Protein AF-A0A968FXT7-F1 (afdb_monomer)

Radius of gyration: 15.61 Å; Cα contacts (8 Å, |Δi|>4): 52; chains: 1; bounding box: 38×19×40 Å

Foldseek 3Di:
DPDVCVVVVLVVLQVQLVVQLVQLVVVVDPVSVVSNVVSVVSNCVSVVPDPDVPPVVPPPPPD

Structure (mmCIF, N/CA/C/O backbone):
data_AF-A0A968FXT7-F1
#
_entry.id   AF-A0A968FXT7-F1
#
loop_
_atom_site.group_PDB
_atom_site.id
_atom_site.type_symbol
_atom_site.label_atom_id
_atom_site.label_alt_id
_atom_site.label_comp_id
_atom_site.label_asym_id
_atom_site.label_entity_id
_atom_site.label_seq_id
_atom_site.pdbx_PDB_ins_code
_atom_site.Cartn_x
_atom_site.Cartn_y
_atom_site.Cartn_z
_atom_site.occupancy
_atom_site.B_iso_or_equiv
_atom_site.auth_seq_id
_atom_site.auth_comp_id
_atom_site.auth_asym_id
_atom_site.auth_atom_id
_atom_site.pdbx_PDB_model_num
ATOM 1 N N . MET A 1 1 ? -26.231 0.901 14.013 1.00 38.00 1 MET A N 1
ATOM 2 C CA . MET A 1 1 ? -25.549 0.390 12.800 1.00 38.00 1 MET A CA 1
ATOM 3 C C . MET A 1 1 ? -24.115 0.907 12.783 1.00 38.00 1 MET A C 1
ATOM 5 O O . MET A 1 1 ? -23.843 1.952 12.202 1.00 38.00 1 MET A O 1
ATOM 9 N N . CYS A 1 2 ? -23.205 0.225 13.483 1.00 36.94 2 CYS A N 1
ATOM 10 C CA . CYS A 1 2 ? -21.793 0.6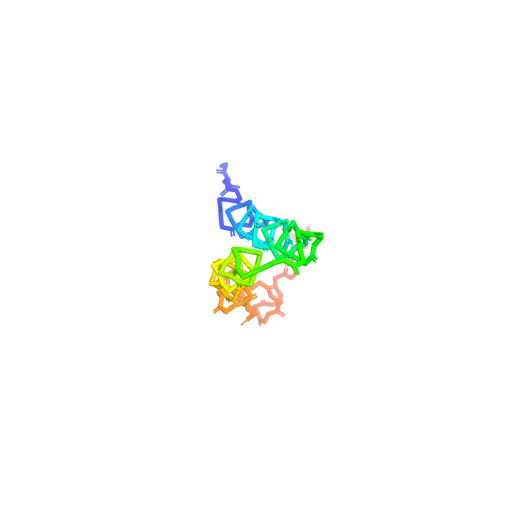12 13.541 1.00 36.94 2 CYS A CA 1
ATOM 11 C C . CYS A 1 2 ? -21.130 0.293 12.205 1.00 36.94 2 CYS A C 1
ATOM 13 O O . CYS A 1 2 ? -20.665 -0.816 11.955 1.00 36.94 2 CYS A O 1
ATOM 15 N N . LYS A 1 3 ? -21.159 1.269 11.303 1.00 44.97 3 LYS A N 1
ATOM 16 C CA . LYS A 1 3 ? -20.531 1.152 9.998 1.00 44.97 3 LYS A CA 1
ATOM 17 C C . LYS A 1 3 ? -19.024 1.122 10.244 1.00 44.97 3 LYS A C 1
ATOM 19 O O . LYS A 1 3 ? -18.459 2.035 10.837 1.00 44.97 3 LYS A O 1
ATOM 24 N N . ASN A 1 4 ? -18.403 0.025 9.833 1.00 54.94 4 ASN A N 1
ATOM 25 C CA . ASN A 1 4 ? -16.996 -0.341 9.992 1.00 54.94 4 ASN A CA 1
ATOM 26 C C . ASN A 1 4 ? -16.047 0.569 9.173 1.00 54.94 4 ASN A C 1
ATOM 28 O O . ASN A 1 4 ? -15.098 0.089 8.552 1.00 54.94 4 ASN A O 1
ATOM 32 N N . VAL A 1 5 ? -16.328 1.879 9.116 1.00 56.66 5 VAL A N 1
ATOM 33 C CA . VAL A 1 5 ? -15.690 2.851 8.214 1.00 56.66 5 VAL A CA 1
ATOM 34 C C . VAL A 1 5 ? -14.179 2.846 8.415 1.00 56.66 5 VAL A C 1
ATOM 36 O O . VAL A 1 5 ? -13.444 2.824 7.441 1.00 56.66 5 VAL A O 1
ATOM 39 N N . GLY A 1 6 ? -13.711 2.740 9.663 1.00 62.25 6 GLY A N 1
ATOM 40 C CA . GLY A 1 6 ? -12.280 2.720 9.972 1.00 62.25 6 GLY A CA 1
ATOM 41 C C . GLY A 1 6 ? -11.530 1.453 9.541 1.00 62.25 6 GLY A C 1
ATOM 42 O O . GLY A 1 6 ? -10.318 1.509 9.365 1.00 62.25 6 GLY A O 1
ATOM 43 N N . THR A 1 7 ? -12.210 0.318 9.367 1.00 66.06 7 THR A N 1
ATOM 44 C CA . THR A 1 7 ? -11.567 -0.941 8.945 1.00 66.06 7 THR A CA 1
ATOM 45 C C . THR A 1 7 ? -11.603 -1.088 7.430 1.00 66.06 7 THR A C 1
ATOM 47 O O . THR A 1 7 ? -10.609 -1.496 6.836 1.00 66.06 7 THR A O 1
ATOM 50 N N . LEU A 1 8 ? -12.723 -0.715 6.799 1.00 73.69 8 LEU A N 1
ATOM 51 C CA . LEU A 1 8 ? -12.851 -0.722 5.343 1.00 73.69 8 LEU A CA 1
ATOM 52 C C . LEU A 1 8 ? -11.892 0.297 4.708 1.00 73.69 8 LEU A C 1
ATOM 54 O O . LEU A 1 8 ? -11.145 -0.052 3.802 1.00 73.69 8 LEU A O 1
ATOM 58 N N . ASP A 1 9 ? -11.853 1.525 5.229 1.00 74.06 9 ASP A N 1
ATOM 59 C CA . ASP A 1 9 ? -10.936 2.575 4.773 1.00 74.06 9 ASP A CA 1
ATOM 60 C C . ASP A 1 9 ? -9.462 2.146 4.897 1.00 74.06 9 ASP A C 1
ATOM 62 O O . ASP A 1 9 ? -8.672 2.336 3.972 1.00 74.06 9 ASP A O 1
ATOM 66 N N . ARG A 1 10 ? -9.101 1.472 5.996 1.00 73.69 10 ARG A N 1
ATOM 67 C CA . ARG A 1 10 ? -7.756 0.918 6.189 1.00 73.69 10 ARG A CA 1
ATOM 68 C C . ARG A 1 10 ? -7.430 -0.175 5.172 1.00 73.69 10 ARG A C 1
ATOM 70 O O . ARG A 1 10 ? -6.344 -0.159 4.596 1.00 73.69 10 ARG A O 1
ATOM 77 N N . LEU A 1 11 ? -8.350 -1.116 4.954 1.00 79.38 11 LEU A N 1
ATOM 78 C CA . LEU A 1 11 ? -8.158 -2.210 4.002 1.00 79.38 11 LEU A CA 1
ATOM 79 C C . LEU A 1 11 ? -7.968 -1.671 2.581 1.00 79.38 11 LEU A C 1
ATOM 81 O O . LEU A 1 11 ? -7.059 -2.111 1.883 1.00 79.38 11 LEU A O 1
ATOM 85 N N . ILE A 1 12 ? -8.764 -0.673 2.189 1.00 83.56 12 ILE A N 1
ATOM 86 C CA . ILE A 1 12 ? -8.653 -0.012 0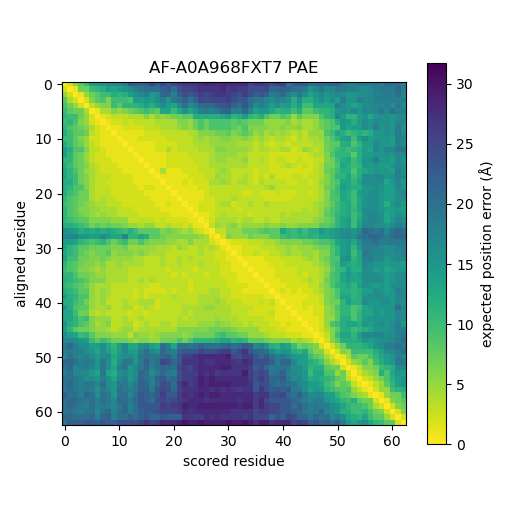.886 1.00 83.56 12 ILE A CA 1
ATOM 87 C C . ILE A 1 12 ? -7.273 0.642 0.731 1.00 83.56 12 ILE A C 1
ATOM 89 O O . ILE A 1 12 ? -6.622 0.424 -0.287 1.00 83.56 12 ILE A O 1
ATOM 93 N N . 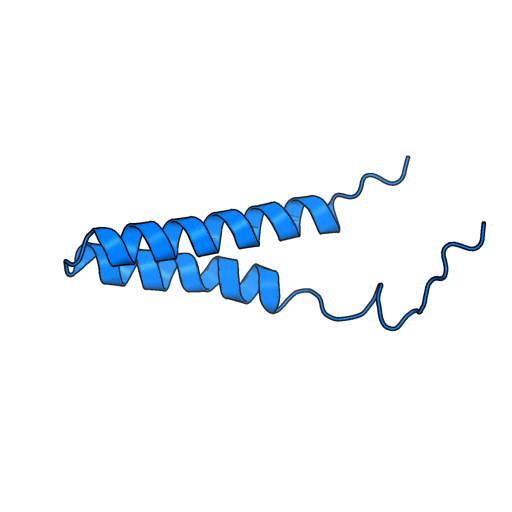ARG A 1 13 ? -6.775 1.377 1.739 1.00 86.06 13 ARG A N 1
ATOM 94 C CA . ARG A 1 13 ? -5.442 2.018 1.678 1.00 86.06 13 ARG A CA 1
ATOM 95 C C . ARG A 1 13 ? -4.295 1.011 1.573 1.00 86.06 13 ARG A C 1
ATOM 97 O O . ARG A 1 13 ? -3.356 1.250 0.819 1.00 86.06 13 ARG A O 1
ATOM 104 N N . ILE A 1 14 ? -4.378 -0.109 2.293 1.00 83.88 14 ILE A N 1
ATOM 105 C CA . ILE A 1 14 ? -3.370 -1.180 2.229 1.00 83.88 14 ILE A CA 1
ATOM 106 C C . ILE A 1 14 ? -3.385 -1.833 0.846 1.00 83.88 14 ILE A C 1
ATOM 108 O O . ILE A 1 14 ? -2.345 -1.902 0.201 1.00 83.88 14 ILE A O 1
ATOM 112 N N . MET A 1 15 ? -4.560 -2.246 0.360 1.00 85.31 15 MET A N 1
ATOM 113 C CA . MET A 1 15 ? -4.702 -2.884 -0.954 1.00 85.31 15 MET A CA 1
ATOM 114 C C . MET A 1 15 ? -4.228 -1.965 -2.082 1.00 85.31 15 MET A C 1
ATOM 116 O O . MET A 1 15 ? -3.516 -2.402 -2.984 1.00 85.31 15 MET A O 1
ATOM 120 N N . PHE A 1 16 ? -4.564 -0.677 -1.999 1.00 88.88 16 PHE A N 1
ATOM 121 C CA . PHE A 1 16 ? -4.147 0.317 -2.980 1.00 88.88 16 PHE A CA 1
ATOM 122 C C . PHE A 1 16 ? -2.630 0.563 -2.950 1.00 88.88 16 PHE A C 1
ATOM 124 O O . PHE A 1 16 ? -1.986 0.559 -3.998 1.00 88.88 16 PHE A O 1
ATOM 131 N N . GLY A 1 17 ? -2.037 0.713 -1.760 1.00 87.56 17 GLY A N 1
ATOM 132 C CA . GLY A 1 17 ? -0.592 0.899 -1.607 1.00 87.56 17 GLY A CA 1
ATOM 133 C C . GLY A 1 17 ? 0.222 -0.311 -2.070 1.00 87.56 17 GLY A C 1
ATOM 134 O O . GLY A 1 17 ? 1.176 -0.158 -2.831 1.00 87.56 17 GLY A O 1
ATOM 135 N N . THR A 1 18 ? -0.187 -1.525 -1.689 1.00 87.62 18 THR A N 1
ATOM 136 C CA . THR A 1 18 ? 0.457 -2.766 -2.146 1.00 87.62 18 THR A CA 1
ATOM 137 C C . THR A 1 18 ? 0.314 -2.951 -3.657 1.00 87.62 18 THR A C 1
ATOM 139 O O . THR A 1 18 ? 1.290 -3.309 -4.313 1.00 87.62 18 THR A O 1
ATOM 142 N N . GLY A 1 19 ? -0.859 -2.653 -4.228 1.00 89.81 19 GLY A N 1
ATOM 143 C CA . GLY A 1 19 ? -1.089 -2.721 -5.673 1.00 89.81 19 GLY A CA 1
ATOM 144 C C . GLY A 1 19 ? -0.199 -1.760 -6.464 1.00 89.81 19 GLY A C 1
ATOM 145 O O . GLY A 1 19 ? 0.425 -2.167 -7.442 1.00 89.81 19 GLY A O 1
ATOM 146 N N . MET A 1 20 ? -0.064 -0.510 -6.008 1.00 88.31 20 MET A N 1
ATOM 147 C CA . MET A 1 20 ? 0.833 0.471 -6.632 1.00 88.31 20 MET A CA 1
ATOM 148 C C . MET A 1 20 ? 2.304 0.050 -6.570 1.00 88.31 20 MET A C 1
ATOM 150 O O . MET A 1 20 ? 3.014 0.175 -7.566 1.00 88.31 20 MET A O 1
ATOM 154 N N . ILE A 1 21 ? 2.760 -0.481 -5.432 1.00 88.88 21 ILE A N 1
ATOM 155 C CA . ILE A 1 21 ? 4.131 -0.991 -5.294 1.00 88.88 21 ILE A CA 1
ATOM 156 C C . ILE A 1 21 ? 4.365 -2.165 -6.242 1.00 88.88 21 ILE A C 1
ATOM 158 O O . ILE A 1 21 ? 5.363 -2.178 -6.957 1.00 88.88 21 ILE A O 1
ATOM 162 N N . PHE A 1 22 ? 3.436 -3.120 -6.299 1.00 90.88 22 PHE A N 1
ATOM 163 C CA . PHE A 1 22 ? 3.547 -4.286 -7.171 1.00 90.88 22 PHE A CA 1
ATOM 164 C C . PHE A 1 22 ? 3.605 -3.888 -8.653 1.00 90.88 22 PHE A C 1
ATOM 166 O O . PHE A 1 22 ? 4.485 -4.336 -9.387 1.00 90.88 22 PHE A O 1
ATOM 173 N N . GLN A 1 23 ? 2.734 -2.968 -9.077 1.00 88.94 23 GLN A N 1
ATOM 174 C CA . GLN A 1 23 ? 2.737 -2.414 -10.432 1.00 88.94 23 GLN A CA 1
ATOM 175 C C . GLN A 1 23 ? 4.045 -1.665 -10.745 1.00 88.94 23 GLN A C 1
ATOM 177 O O . GLN A 1 23 ? 4.601 -1.820 -11.834 1.00 88.94 23 GLN A O 1
ATOM 182 N N . GLY A 1 24 ? 4.551 -0.874 -9.792 1.00 88.38 24 GLY A N 1
ATOM 183 C CA . GLY A 1 24 ? 5.808 -0.137 -9.926 1.00 88.38 24 GLY A CA 1
ATOM 184 C C . GLY A 1 24 ? 7.021 -1.055 -10.086 1.00 88.38 24 GLY A C 1
ATOM 185 O O . GLY A 1 24 ? 7.880 -0.793 -10.927 1.00 88.38 24 GLY A O 1
ATOM 186 N N . VAL A 1 25 ? 7.052 -2.171 -9.349 1.00 86.75 25 VAL A N 1
ATOM 187 C CA . VAL A 1 25 ? 8.098 -3.200 -9.463 1.00 86.75 25 VAL A CA 1
ATOM 188 C C . VAL A 1 25 ? 8.048 -3.899 -10.825 1.00 86.75 25 VAL A C 1
ATOM 190 O O . VAL A 1 25 ? 9.094 -4.085 -11.440 1.00 86.75 25 VAL A O 1
ATOM 193 N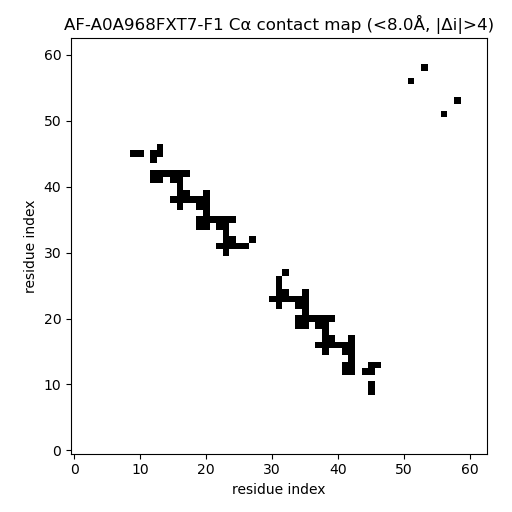 N . ILE A 1 26 ? 6.856 -4.230 -11.338 1.00 89.19 26 ILE A N 1
ATOM 194 C CA . ILE A 1 26 ? 6.705 -4.898 -12.645 1.00 89.19 26 ILE A CA 1
ATOM 195 C C . ILE A 1 26 ? 7.125 -3.992 -13.811 1.00 89.19 26 ILE A C 1
ATOM 197 O O . ILE A 1 26 ? 7.703 -4.479 -14.780 1.00 89.19 26 ILE A O 1
ATOM 201 N N . MET A 1 27 ? 6.870 -2.679 -13.741 1.00 89.94 27 MET A N 1
ATOM 202 C CA . MET A 1 27 ? 7.279 -1.751 -14.807 1.00 89.94 27 MET A CA 1
ATOM 203 C C . MET A 1 27 ? 8.804 -1.671 -14.992 1.00 89.94 27 MET A C 1
ATOM 205 O O . MET A 1 27 ? 9.250 -1.385 -16.102 1.00 89.94 27 MET A O 1
ATOM 209 N N . GLY A 1 28 ? 9.603 -1.872 -13.937 1.00 79.25 28 GLY A N 1
ATOM 210 C CA . GLY A 1 28 ? 11.069 -2.004 -1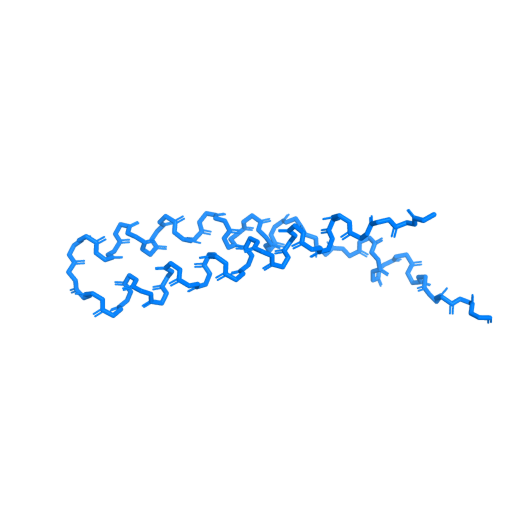4.015 1.00 79.25 28 GLY A CA 1
ATOM 211 C C . GLY A 1 28 ? 11.868 -0.781 -14.504 1.00 79.25 28 GLY A C 1
ATOM 212 O O . GLY A 1 28 ? 13.085 -0.867 -14.627 1.00 79.25 28 GLY A O 1
ATOM 213 N N . HIS A 1 29 ? 11.223 0.357 -14.781 1.00 84.56 29 HIS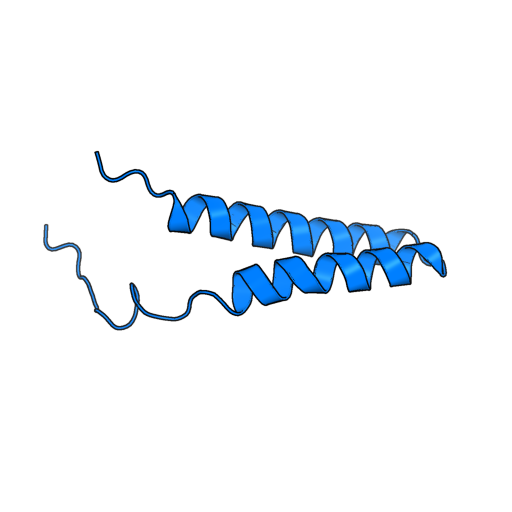 A N 1
ATOM 214 C CA . HIS A 1 29 ? 11.854 1.595 -15.265 1.00 84.56 29 HIS A CA 1
ATOM 215 C C . HIS A 1 29 ? 11.774 2.715 -14.215 1.00 84.56 29 HIS A C 1
ATOM 217 O O . HIS A 1 29 ? 11.055 2.594 -13.224 1.00 84.56 29 HIS A O 1
ATOM 223 N N . ALA A 1 30 ? 12.449 3.847 -14.449 1.00 83.31 30 ALA A N 1
ATOM 224 C CA . ALA A 1 30 ? 12.461 4.998 -13.534 1.00 83.31 30 ALA A CA 1
ATOM 225 C C . ALA A 1 30 ? 11.051 5.457 -13.096 1.00 83.31 30 ALA A C 1
A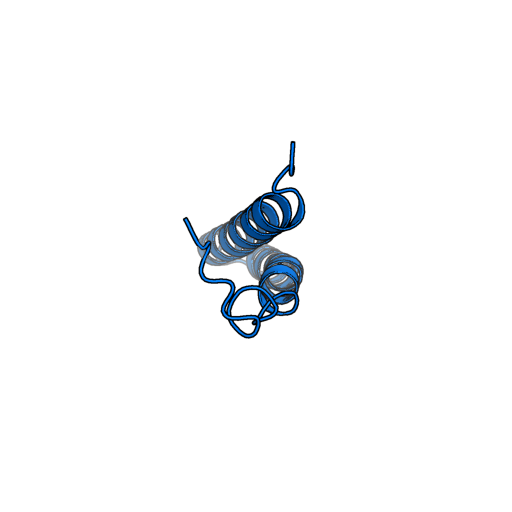TOM 227 O O . ALA A 1 30 ? 10.839 5.791 -11.932 1.00 83.31 30 ALA A O 1
ATOM 228 N N . ALA A 1 31 ? 10.066 5.393 -14.000 1.00 82.88 31 ALA A N 1
ATOM 229 C CA . ALA A 1 31 ? 8.664 5.680 -13.693 1.00 82.88 31 ALA A CA 1
ATOM 230 C C . ALA A 1 31 ? 8.042 4.682 -12.692 1.00 82.88 31 ALA A C 1
ATOM 232 O O . ALA A 1 31 ? 7.256 5.077 -11.832 1.00 82.88 31 ALA A O 1
ATOM 233 N N . GLY A 1 32 ? 8.431 3.406 -12.760 1.00 86.12 32 GLY A N 1
ATOM 234 C CA . GLY A 1 32 ? 8.014 2.363 -11.823 1.00 86.12 32 GLY A CA 1
ATOM 235 C C . GLY A 1 32 ? 8.548 2.590 -10.407 1.00 86.12 32 GLY A C 1
ATOM 236 O O . GLY A 1 32 ? 7.805 2.415 -9.443 1.00 86.12 32 GLY A O 1
ATOM 237 N N . CYS A 1 33 ? 9.786 3.082 -10.265 1.00 85.12 33 CYS A N 1
ATOM 238 C CA . CYS A 1 33 ? 10.344 3.466 -8.963 1.00 85.12 33 CYS A CA 1
ATOM 239 C C . CYS A 1 33 ? 9.546 4.600 -8.306 1.00 85.12 33 CYS A C 1
ATOM 241 O O . CYS A 1 33 ? 9.242 4.528 -7.118 1.00 85.12 33 CYS A O 1
ATOM 243 N N . VAL A 1 34 ? 9.155 5.622 -9.077 1.00 88.75 34 VAL A N 1
ATOM 244 C CA . VAL A 1 34 ? 8.318 6.725 -8.572 1.00 88.75 34 VAL A CA 1
ATOM 245 C C . VAL A 1 34 ? 6.948 6.207 -8.125 1.00 88.75 34 VAL A C 1
ATOM 247 O O . VAL A 1 34 ? 6.478 6.571 -7.050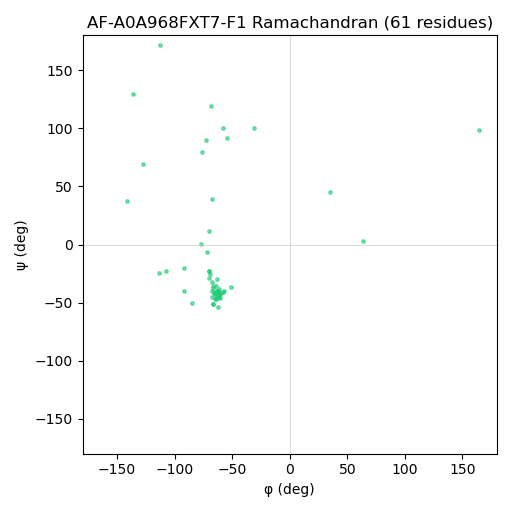 1.00 88.75 34 VAL A O 1
ATOM 250 N N . LEU A 1 35 ? 6.338 5.309 -8.903 1.00 88.75 35 LEU A N 1
ATOM 251 C CA . LEU A 1 35 ? 5.073 4.648 -8.563 1.00 88.75 35 LEU A CA 1
ATOM 252 C C . LEU A 1 35 ? 5.170 3.800 -7.290 1.00 88.75 35 LEU A C 1
ATOM 254 O O . LEU A 1 35 ? 4.283 3.862 -6.440 1.00 88.75 35 LEU A O 1
ATOM 258 N N . ALA A 1 36 ? 6.259 3.051 -7.125 1.00 86.38 36 ALA A N 1
ATOM 259 C CA . ALA A 1 36 ? 6.488 2.252 -5.929 1.00 86.38 36 ALA A CA 1
ATOM 260 C C . ALA A 1 36 ? 6.676 3.131 -4.681 1.00 86.38 36 ALA A C 1
ATOM 262 O O . ALA A 1 36 ? 6.087 2.850 -3.638 1.00 86.38 36 ALA A O 1
ATOM 263 N N . ILE A 1 37 ? 7.418 4.237 -4.791 1.00 88.44 37 ILE A N 1
ATOM 264 C CA . ILE A 1 37 ? 7.571 5.216 -3.702 1.00 88.44 37 ILE A CA 1
ATOM 265 C C . ILE A 1 37 ? 6.223 5.877 -3.379 1.00 88.44 37 ILE A C 1
ATOM 267 O O . ILE A 1 37 ? 5.866 6.012 -2.208 1.00 88.44 37 ILE A O 1
ATOM 271 N N . ALA A 1 38 ? 5.438 6.233 -4.399 1.00 89.44 38 ALA A N 1
ATOM 272 C CA . ALA A 1 38 ? 4.105 6.798 -4.219 1.00 89.44 38 ALA A CA 1
ATOM 273 C C . ALA A 1 38 ? 3.150 5.819 -3.517 1.00 89.44 38 ALA A C 1
ATOM 275 O O . ALA A 1 38 ? 2.407 6.239 -2.636 1.00 89.44 38 ALA A O 1
ATOM 276 N N . GLY A 1 39 ? 3.208 4.521 -3.841 1.00 86.56 39 GLY A N 1
ATOM 277 C CA . GLY A 1 39 ? 2.442 3.460 -3.172 1.00 86.56 39 GLY A CA 1
ATOM 278 C C . GLY A 1 39 ? 2.898 3.165 -1.738 1.00 86.56 39 GLY A C 1
ATOM 279 O O . GLY A 1 39 ? 2.103 2.709 -0.911 1.00 86.56 39 GLY A O 1
ATOM 280 N N . LEU A 1 40 ? 4.144 3.501 -1.397 1.00 86.75 40 LEU A N 1
ATOM 281 C CA . LEU A 1 40 ? 4.678 3.365 -0.043 1.00 86.75 40 LEU A CA 1
ATOM 282 C C . LEU A 1 40 ? 4.006 4.332 0.943 1.00 86.75 40 LEU A C 1
ATOM 284 O O . LEU A 1 40 ? 3.793 3.969 2.094 1.00 86.75 40 LEU A O 1
ATOM 288 N N . VAL A 1 41 ? 3.593 5.522 0.501 1.00 87.88 41 VAL A N 1
ATOM 289 C CA . VAL A 1 41 ? 2.901 6.520 1.339 1.00 87.88 41 VAL A CA 1
ATOM 290 C C . VAL A 1 41 ? 1.544 6.023 1.880 1.00 87.88 41 VAL A C 1
ATOM 292 O O . VAL A 1 41 ? 1.356 6.053 3.101 1.00 87.88 41 VAL A O 1
ATOM 295 N N . PRO A 1 42 ? 0.585 5.543 1.057 1.00 82.50 42 PRO A N 1
ATOM 296 C CA . PRO A 1 42 ? -0.674 4.985 1.543 1.00 82.50 42 PRO A CA 1
ATOM 297 C C . PRO A 1 42 ? -0.484 3.635 2.239 1.00 82.50 42 PRO A C 1
ATOM 299 O O . PRO A 1 42 ? -1.238 3.349 3.169 1.00 82.50 42 PRO A O 1
ATOM 302 N N . LEU A 1 43 ? 0.527 2.838 1.864 1.00 84.56 43 LEU A N 1
ATOM 303 C CA . LEU A 1 43 ? 0.841 1.587 2.557 1.00 84.56 43 LEU A CA 1
ATOM 304 C C . LEU A 1 43 ? 1.342 1.860 3.980 1.00 84.56 43 LEU A C 1
ATOM 306 O O . LEU A 1 43 ? 0.783 1.329 4.939 1.00 84.56 43 LEU A O 1
ATOM 310 N N . ILE A 1 44 ? 2.331 2.746 4.129 1.00 81.19 44 ILE A N 1
ATOM 311 C CA . ILE A 1 44 ? 2.807 3.217 5.430 1.00 81.19 44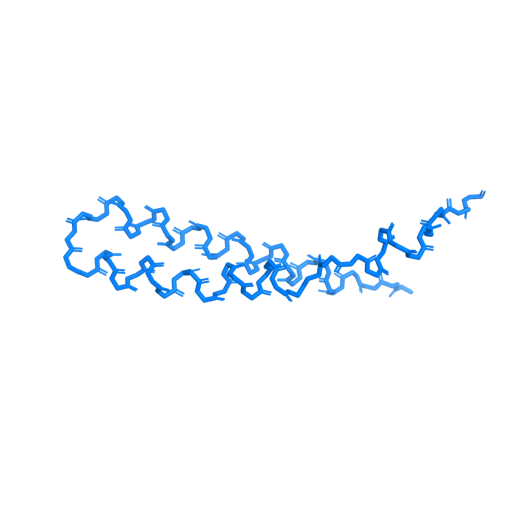 ILE A CA 1
ATOM 312 C C . ILE A 1 44 ? 1.675 3.920 6.164 1.00 81.19 44 ILE A C 1
ATOM 314 O O . ILE A 1 44 ? 1.547 3.690 7.345 1.00 81.19 44 ILE A O 1
ATOM 318 N N . SER A 1 45 ? 0.797 4.698 5.534 1.00 79.88 45 SER A N 1
ATOM 319 C CA . SER A 1 45 ? -0.340 5.313 6.244 1.00 79.88 45 SER A CA 1
ATOM 320 C C . SER A 1 45 ? -1.370 4.278 6.727 1.00 79.88 45 SER A C 1
ATOM 322 O O . SER A 1 45 ? -1.866 4.376 7.848 1.00 79.88 45 SER A O 1
ATOM 324 N N . GLY A 1 46 ? -1.668 3.253 5.921 1.00 69.19 46 GLY A N 1
ATOM 325 C CA . GLY A 1 46 ? -2.549 2.135 6.284 1.00 69.19 46 GLY A CA 1
ATOM 326 C C . GLY A 1 46 ? -1.953 1.202 7.352 1.00 69.19 46 GLY A C 1
ATOM 327 O O . GLY A 1 46 ? -2.695 0.562 8.107 1.00 69.19 46 GLY A O 1
ATOM 328 N N . LEU A 1 47 ? -0.619 1.161 7.451 1.00 69.88 47 LEU A N 1
ATOM 329 C CA . LEU A 1 47 ? 0.145 0.469 8.496 1.00 69.88 47 LEU A CA 1
ATOM 330 C C . LEU A 1 47 ? 0.314 1.339 9.764 1.00 69.88 47 LEU A C 1
ATOM 332 O O . LEU A 1 47 ? -0.034 0.894 10.857 1.00 69.88 47 LEU A O 1
ATOM 336 N N . SER A 1 48 ? 0.765 2.589 9.616 1.00 68.31 48 SER A N 1
ATOM 337 C CA . SER A 1 48 ? 1.027 3.612 10.653 1.00 68.31 48 SER A CA 1
ATOM 338 C C . SER A 1 48 ? -0.227 4.195 11.286 1.00 68.31 48 SER A C 1
ATOM 340 O O . SER A 1 48 ? -0.145 4.925 12.266 1.00 68.31 48 SER A O 1
ATOM 342 N N . SER A 1 49 ? -1.411 3.853 10.798 1.00 49.94 49 SER A N 1
ATOM 343 C CA . SER A 1 49 ? -2.657 4.109 11.509 1.00 49.94 49 SER A CA 1
ATOM 344 C C . SER A 1 49 ? -3.459 2.819 11.612 1.00 49.94 49 SER A C 1
ATOM 346 O O . SER A 1 49 ? -4.478 2.667 10.949 1.00 49.94 49 SER A O 1
ATOM 348 N N . LYS A 1 50 ? -2.965 1.862 12.419 1.00 45.56 50 LYS A N 1
ATOM 349 C CA . LYS A 1 50 ? -3.683 1.179 13.527 1.00 45.56 50 LYS A CA 1
ATOM 350 C C . LYS A 1 50 ? -2.943 -0.098 13.971 1.00 45.56 50 LYS A C 1
ATOM 352 O O . LYS A 1 50 ? -3.204 -1.182 13.460 1.00 45.56 50 LYS A O 1
ATOM 357 N N . CYS A 1 51 ? -2.161 -0.020 15.035 1.00 52.47 51 CYS A N 1
ATOM 358 C CA . CYS A 1 51 ? -2.067 -1.089 16.039 1.00 52.47 51 CYS A CA 1
ATOM 359 C C . CYS A 1 51 ? -2.096 -0.347 17.388 1.00 52.47 51 CYS A C 1
ATOM 361 O O . CYS A 1 51 ? -1.324 0.598 17.485 1.00 52.47 51 CYS A O 1
ATOM 363 N N . PRO A 1 52 ? -2.916 -0.649 18.423 1.00 50.78 52 PRO A N 1
ATOM 364 C CA . PRO A 1 52 ? -3.812 -1.772 18.658 1.00 50.78 52 PRO A CA 1
ATOM 365 C C . PRO A 1 52 ? -5.135 -1.338 19.350 1.00 50.78 52 PRO A C 1
ATOM 367 O O . PRO A 1 52 ? -5.625 -2.081 20.164 1.00 50.78 52 PRO A O 1
ATOM 370 N N . ILE A 1 53 ? -5.794 -0.199 19.104 1.00 45.16 53 ILE A N 1
ATOM 371 C CA . ILE A 1 53 ? -7.021 0.139 19.890 1.00 45.16 53 ILE A CA 1
ATOM 372 C C . ILE A 1 53 ? -8.253 -0.744 19.582 1.00 45.16 53 ILE A C 1
ATOM 374 O O . ILE A 1 53 ? -9.341 -0.398 19.967 1.00 45.16 53 ILE A O 1
ATOM 378 N N . TYR A 1 54 ? -8.142 -1.858 18.862 1.00 45.84 54 TYR A N 1
ATOM 379 C CA . TYR A 1 54 ? -9.108 -2.974 18.962 1.00 45.84 54 TYR A CA 1
ATOM 380 C C . TYR A 1 54 ? -8.448 -4.230 19.562 1.00 45.84 54 TYR A C 1
ATOM 382 O O . TYR A 1 54 ? -9.113 -5.056 20.171 1.00 45.84 54 TYR A O 1
ATOM 390 N N . LYS A 1 55 ? -7.117 -4.349 19.444 1.00 43.69 55 LYS A N 1
ATOM 391 C CA . LYS A 1 55 ? -6.299 -5.479 19.917 1.00 43.69 55 LYS A CA 1
ATOM 392 C C . LYS A 1 55 ? -5.740 -5.300 21.346 1.00 43.69 55 LYS A C 1
ATOM 394 O O . LYS A 1 55 ? -5.372 -6.274 21.978 1.00 43.69 55 LYS A O 1
ATOM 399 N N . ALA A 1 56 ? -5.680 -4.069 21.849 1.00 49.91 56 ALA A N 1
ATOM 400 C CA . ALA A 1 56 ? -5.191 -3.638 23.162 1.00 49.91 56 ALA A CA 1
ATOM 401 C C . ALA A 1 56 ? -6.324 -3.210 24.086 1.00 49.91 56 ALA A C 1
ATOM 403 O O . ALA A 1 56 ? -6.167 -3.314 25.292 1.00 49.91 56 ALA A O 1
ATOM 404 N N . ILE A 1 57 ? -7.485 -2.826 23.543 1.00 48.22 57 ILE A N 1
ATOM 405 C CA . ILE A 1 57 ? -8.705 -2.798 24.360 1.00 48.22 57 ILE A CA 1
ATOM 406 C C . ILE A 1 57 ? -9.294 -4.181 24.583 1.00 48.22 57 ILE A C 1
ATOM 408 O O . ILE A 1 57 ? -10.305 -4.234 25.262 1.00 48.22 57 ILE A O 1
ATOM 412 N N . ASN A 1 58 ? -8.682 -5.261 24.057 1.00 45.88 58 ASN A N 1
ATOM 413 C CA . ASN A 1 58 ? -9.111 -6.645 24.288 1.00 45.88 58 ASN A CA 1
ATOM 414 C C . ASN A 1 58 ? -10.641 -6.720 24.386 1.00 45.88 58 ASN A C 1
ATOM 416 O O . ASN A 1 58 ? -11.188 -7.276 25.338 1.00 45.88 58 ASN A O 1
ATOM 420 N N . ILE A 1 59 ? -11.332 -6.041 23.453 1.00 49.53 59 ILE A N 1
ATOM 421 C CA . ILE A 1 59 ? -12.776 -6.148 23.352 1.00 49.53 59 ILE A CA 1
ATOM 422 C C . ILE A 1 59 ? -12.936 -7.507 22.698 1.00 49.53 59 ILE A C 1
ATOM 424 O O . ILE A 1 59 ? -13.079 -7.639 21.485 1.00 49.53 59 ILE A O 1
ATOM 428 N N . ASN A 1 60 ? -12.806 -8.526 23.553 1.00 47.47 60 ASN A N 1
ATOM 429 C CA . ASN A 1 60 ? -13.790 -9.570 23.668 1.00 47.47 60 ASN A CA 1
ATOM 430 C C . ASN A 1 60 ? -15.100 -8.885 23.336 1.00 47.47 60 ASN A C 1
ATOM 432 O O . ASN A 1 60 ? -15.634 -8.090 24.113 1.00 47.47 60 ASN A O 1
ATOM 436 N N . THR A 1 61 ? -15.536 -9.090 22.103 1.00 44.22 61 THR A N 1
ATOM 437 C CA . THR A 1 61 ? -16.952 -9.093 21.832 1.00 44.22 61 THR A CA 1
ATOM 438 C C . THR A 1 61 ? -17.480 -10.134 22.809 1.00 44.22 61 THR A C 1
ATOM 440 O O . THR A 1 61 ? -17.367 -11.330 22.558 1.00 44.22 61 THR A O 1
ATOM 443 N N . ILE A 1 62 ? -17.871 -9.677 23.999 1.00 48.47 62 ILE A N 1
ATOM 444 C CA . ILE A 1 62 ? -18.813 -10.404 24.822 1.00 48.47 62 ILE A CA 1
ATOM 445 C C . ILE A 1 62 ? -20.022 -10.499 23.897 1.00 48.47 62 ILE A C 1
ATOM 447 O O . ILE A 1 62 ? -20.658 -9.489 23.586 1.00 48.47 62 ILE A O 1
ATOM 451 N N . ASP A 1 63 ? -20.154 -11.669 23.286 1.00 41.31 63 ASP A N 1
ATOM 452 C CA . ASP A 1 63 ? -21.445 -12.329 23.317 1.00 41.31 63 ASP A CA 1
ATOM 453 C C . ASP A 1 63 ? -21.791 -12.579 24.790 1.00 41.31 63 ASP A C 1
ATOM 455 O O . ASP A 1 63 ? -20.936 -13.182 25.487 1.00 41.31 63 ASP A O 1
#

Secondary structure (DSSP, 8-state):
----HHHHHHHHHHHHHHHHHHHHHHH-SHHHHHHHHHHHHHHHHHHHS-SSTTTTTT-----

Sequence (63 aa):
MCKNVGTLDRLIRIMFGTGMIFQGVIMGHAAGCVLAIAGLVPLISGLSSKCPIYKAININTID

Mean predicted aligned error: 10.29 Å

pLDDT: mean 71.63, std 18.03, range [36.94, 90.88]

Solvent-accessible surface area (backbone atoms only — not comparable to full-atom values): 3519 Å² total; per-residue (Å²): 133,88,73,61,57,76,56,54,56,33,51,51,31,33,55,51,9,52,48,32,29,54,53,11,60,71,60,72,43,77,68,15,54,53,37,24,56,59,13,44,54,40,27,48,47,33,56,77,63,73,83,42,88,63,71,70,62,62,64,69,77,76,123